Protein AF-A0A8U1EPV5-F1 (afdb_monomer_lite)

Radius of gyration: 14.64 Å; chains: 1; bounding box: 39×29×40 Å

Organism: Salvelinus namaycush (NCBI:txid8040)

Secondary structure (DSSP, 8-state):
-HHHHHHTTTTTHHHHHHHHHSS-HHHHHH----HHHHHHHHHHHHHHHHHT---HHHHHHHHHHHHT-SSHHHHHHHHHHHHHHHTTS-TTHHHHHHHHHHHHHHHTT-HHHHHHHHHHHHHH-TT-HHHHHHHHHHHHHHTT-

Foldseek 3Di:
DVVCVVCVVVVCNVVVCCQVVVLDLVSVLQAAADPVQLVVLVVVQVVCVVVVNRDLVSLLSNLLNLCRHPDLVSLVVSLVSLVVSCVVDDPVSLLVSLQSNLSSCVVVLVLVRSLVSLVVNCVVVVPPVSSVNSNVVSVVSVVVD

Sequence (145 aa):
MVYFAKLLQQNLRNEYTLVTSSGNMEAVVCDVVSPEDLLKFEKKYSTELAKGDLTKDTKFEYAWCLIRSKFPDDINKGIVLLDELVHKGTKDDQRDYLFYLAIGNYKLKEYERGLKCIRILLKNEPGNTQALDLEKLIVKAMRKE

pLDDT: mean 84.95, std 17.37, range [39.91, 98.25]

InterPro domains:
  IPR011990 Tetratricopeptide-like helical domain superfamily [G3DSA:1.25.40.10] (19-145)
  IPR011990 Tetratricopeptide-like helical domain superfamily [SSF48452] (26-145)
  IPR016543 Mitochondria fission 1 protein [PTHR13247] (37-145)
  IPR028058 Fis1, N-terminal tetratricopeptide repeat [PF14852] (57-88)
  IPR028061 Fis1, C-terminal tetratricopeptide repeat [PF14853] (95-145)
  IPR033745 Mitochondria fission protein Fis1, cytosolic domain [cd12212] (33-145)

Structure (mmCIF, N/CA/C/O backbone):
data_AF-A0A8U1EPV5-F1
#
_entry.id   AF-A0A8U1EPV5-F1
#
loop_
_atom_site.group_PDB
_atom_site.id
_atom_site.type_symbol
_atom_site.label_atom_id
_atom_site.label_alt_id
_atom_site.label_comp_id
_atom_site.label_asym_id
_atom_site.label_entity_id
_atom_site.label_seq_id
_atom_site.pdbx_PDB_ins_code
_atom_site.Cartn_x
_atom_site.Cartn_y
_atom_site.Cartn_z
_atom_site.occupancy
_atom_site.B_iso_or_equiv
_atom_site.auth_seq_id
_atom_site.auth_comp_id
_atom_site.auth_asym_id
_atom_site.auth_atom_id
_atom_site.pdbx_PDB_model_num
ATOM 1 N N . MET A 1 1 ? 13.301 -3.221 7.866 1.00 41.81 1 MET A N 1
ATOM 2 C CA . MET A 1 1 ? 14.594 -2.488 7.807 1.00 41.81 1 MET A CA 1
ATOM 3 C C . MET A 1 1 ? 15.248 -2.491 6.420 1.00 41.81 1 MET A C 1
ATOM 5 O O . MET A 1 1 ? 16.023 -1.583 6.154 1.00 41.81 1 MET A O 1
ATOM 9 N N . VAL A 1 2 ? 14.942 -3.443 5.524 1.00 42.69 2 VAL A N 1
ATOM 10 C CA . VAL A 1 2 ? 15.596 -3.541 4.201 1.00 42.69 2 VAL A CA 1
ATOM 11 C C . VAL A 1 2 ? 15.150 -2.432 3.227 1.00 42.69 2 VAL A C 1
ATOM 13 O O . VAL A 1 2 ? 16.003 -1.785 2.626 1.00 42.69 2 VAL A O 1
ATOM 16 N N . TYR A 1 3 ? 13.853 -2.102 3.134 1.00 49.41 3 TYR A N 1
ATOM 17 C CA . TYR A 1 3 ? 13.382 -1.018 2.247 1.00 49.41 3 TYR A CA 1
ATOM 18 C C . TYR A 1 3 ? 13.585 0.397 2.808 1.00 49.41 3 TYR A C 1
ATOM 20 O O . TYR A 1 3 ? 13.828 1.333 2.048 1.00 49.41 3 TYR A O 1
ATOM 28 N N . PHE A 1 4 ? 13.608 0.547 4.138 1.00 48.09 4 PHE A N 1
ATOM 29 C CA . PHE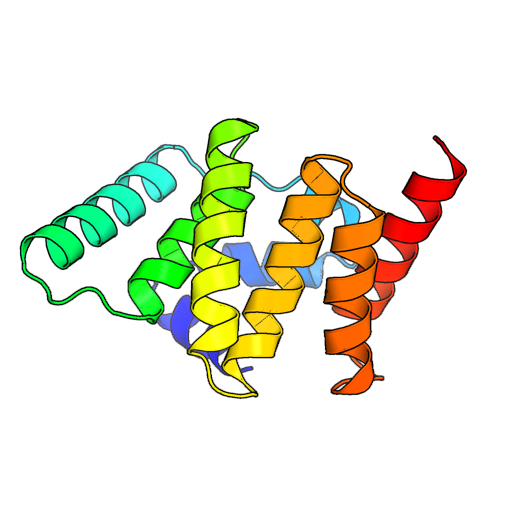 A 1 4 ? 14.041 1.782 4.811 1.00 48.09 4 PHE A CA 1
ATOM 30 C C . PHE A 1 4 ? 15.432 2.239 4.334 1.00 48.09 4 PHE A C 1
ATOM 32 O O . PHE A 1 4 ? 15.678 3.439 4.216 1.00 48.09 4 PHE A O 1
ATOM 39 N N . ALA A 1 5 ? 16.326 1.290 4.030 1.00 40.03 5 ALA A N 1
ATOM 40 C CA . ALA A 1 5 ? 17.659 1.563 3.498 1.00 40.03 5 ALA A CA 1
ATOM 41 C C . ALA A 1 5 ? 17.667 1.915 1.995 1.00 40.03 5 ALA A C 1
ATOM 43 O O . ALA A 1 5 ? 18.556 2.640 1.554 1.00 40.03 5 ALA A O 1
ATOM 44 N N . LYS A 1 6 ? 16.669 1.472 1.214 1.00 47.97 6 LYS A N 1
ATOM 45 C CA . LYS A 1 6 ? 16.532 1.812 -0.217 1.00 47.97 6 LYS A CA 1
ATOM 46 C C . LYS A 1 6 ? 15.835 3.159 -0.448 1.00 47.97 6 LYS A C 1
ATOM 48 O O . LYS A 1 6 ? 16.301 3.946 -1.266 1.00 47.97 6 LYS A O 1
ATOM 53 N N . LEU A 1 7 ? 14.797 3.492 0.325 1.00 49.94 7 LEU A N 1
ATOM 54 C CA . LEU A 1 7 ? 14.144 4.819 0.293 1.00 49.94 7 LEU A CA 1
ATOM 55 C C . LEU A 1 7 ? 15.099 5.955 0.702 1.00 49.94 7 LEU A C 1
ATOM 57 O O . LEU A 1 7 ? 14.965 7.097 0.262 1.00 49.94 7 LEU A O 1
ATOM 61 N N . LEU A 1 8 ? 16.107 5.598 1.497 1.00 43.50 8 LEU A N 1
ATOM 62 C CA . LEU A 1 8 ? 17.290 6.384 1.832 1.00 43.50 8 LEU A CA 1
ATOM 63 C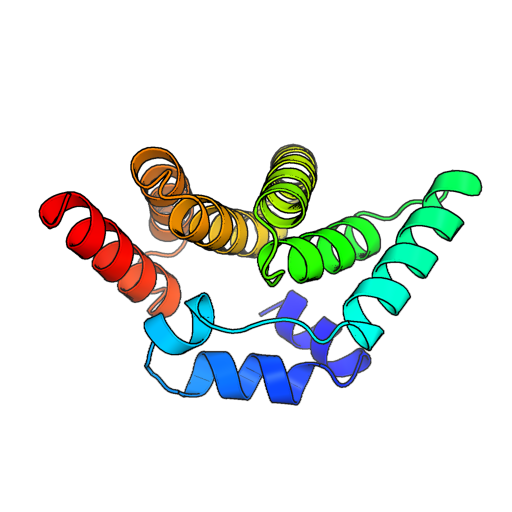 C . LEU A 1 8 ? 18.080 6.855 0.602 1.00 43.50 8 LEU A C 1
ATOM 65 O O . LEU A 1 8 ? 18.553 7.987 0.593 1.00 43.50 8 LEU A O 1
ATOM 69 N N . GLN A 1 9 ? 18.182 6.030 -0.445 1.00 45.38 9 GLN A N 1
ATOM 70 C CA . GLN A 1 9 ? 18.884 6.383 -1.684 1.00 45.38 9 GLN A CA 1
ATOM 71 C C . GLN A 1 9 ? 18.045 7.262 -2.624 1.00 45.38 9 GLN A C 1
ATOM 73 O O . GLN A 1 9 ? 18.600 7.904 -3.510 1.00 45.38 9 GLN A O 1
ATOM 78 N N . GLN A 1 10 ? 16.722 7.319 -2.435 1.00 52.69 10 GLN A N 1
ATOM 79 C CA . GLN A 1 10 ? 15.798 8.058 -3.306 1.00 52.69 10 GLN A CA 1
ATOM 80 C C . GLN A 1 10 ? 15.294 9.378 -2.697 1.00 52.69 10 GLN A C 1
ATOM 82 O O . GLN A 1 10 ? 14.362 9.970 -3.233 1.00 52.69 10 GLN A O 1
ATOM 87 N N . ASN A 1 11 ? 15.878 9.841 -1.581 1.00 49.97 11 ASN A N 1
ATOM 88 C CA . ASN A 1 11 ? 15.439 11.013 -0.800 1.00 49.97 11 ASN A CA 1
ATOM 89 C C . ASN A 1 11 ? 13.991 10.961 -0.263 1.00 49.97 11 ASN A C 1
ATOM 91 O O . ASN A 1 11 ? 13.546 11.898 0.392 1.00 49.97 11 ASN A O 1
ATOM 95 N N . LEU A 1 12 ? 13.287 9.836 -0.421 1.00 53.09 12 LEU A N 1
ATOM 96 C CA . LEU A 1 12 ? 11.942 9.599 0.122 1.00 53.09 12 LEU A CA 1
ATOM 97 C C . LEU A 1 12 ? 11.956 9.226 1.615 1.00 53.09 12 LEU A C 1
ATOM 99 O O . LEU A 1 12 ? 10.907 9.079 2.244 1.00 53.09 12 LEU A O 1
ATOM 103 N N . ARG A 1 13 ? 13.150 9.084 2.212 1.00 46.72 13 ARG A N 1
ATOM 104 C CA . ARG A 1 13 ? 13.332 8.747 3.632 1.00 46.72 13 ARG A CA 1
ATOM 105 C C . ARG A 1 13 ? 12.640 9.736 4.562 1.00 46.72 13 ARG A C 1
ATOM 107 O O . ARG A 1 13 ? 12.103 9.306 5.577 1.00 46.72 13 ARG A O 1
ATOM 114 N N . ASN A 1 14 ? 12.677 11.030 4.251 1.00 39.91 14 ASN A N 1
ATOM 115 C CA . ASN A 1 14 ? 12.128 12.049 5.142 1.00 39.91 14 ASN A CA 1
ATOM 116 C C . ASN A 1 14 ? 10.601 11.954 5.200 1.00 39.91 14 ASN A C 1
ATOM 118 O O . ASN A 1 14 ? 10.065 11.894 6.297 1.00 39.91 14 ASN A O 1
ATOM 122 N N . GLU A 1 15 ? 9.916 11.805 4.064 1.00 47.09 15 GLU A N 1
ATOM 123 C CA . GLU A 1 15 ? 8.467 11.557 4.044 1.00 47.09 15 GLU A CA 1
ATOM 124 C C . GLU A 1 15 ? 8.106 10.244 4.745 1.00 47.09 15 GLU A C 1
ATOM 126 O O . GLU A 1 15 ? 7.271 10.234 5.643 1.00 47.09 15 GLU A O 1
ATOM 131 N N . TYR A 1 16 ? 8.796 9.147 4.421 1.00 48.75 16 TYR A N 1
ATOM 132 C CA . TYR A 1 16 ? 8.523 7.838 5.022 1.00 48.75 16 TYR A CA 1
ATOM 133 C C . TYR A 1 16 ? 8.737 7.826 6.544 1.00 48.75 16 TYR A C 1
ATOM 135 O O . TYR A 1 16 ? 7.938 7.270 7.300 1.00 48.75 16 TYR A O 1
ATOM 143 N N . THR A 1 17 ? 9.827 8.442 7.011 1.00 44.88 17 THR A N 1
ATOM 144 C CA . THR A 1 17 ? 10.166 8.496 8.439 1.00 44.88 17 THR A CA 1
ATOM 145 C C . THR A 1 17 ? 9.222 9.435 9.173 1.00 44.88 17 THR A C 1
ATOM 147 O O . THR A 1 17 ? 8.768 9.057 10.238 1.00 44.88 17 THR A O 1
ATOM 150 N N . LEU A 1 18 ? 8.852 10.591 8.605 1.00 46.34 18 LEU A N 1
ATOM 151 C CA . LEU A 1 18 ? 7.888 11.519 9.214 1.00 46.34 18 LEU A CA 1
ATOM 152 C C . LEU A 1 18 ? 6.500 10.890 9.362 1.00 46.34 18 LEU A C 1
ATOM 154 O O . LEU A 1 18 ? 5.879 10.986 10.423 1.00 46.34 18 LEU A O 1
ATOM 158 N N . VAL A 1 19 ? 6.045 10.198 8.317 1.00 48.81 19 VAL A N 1
ATOM 159 C CA . VAL A 1 19 ? 4.769 9.482 8.309 1.00 48.81 19 VAL A CA 1
ATOM 160 C C . VAL A 1 19 ? 4.764 8.401 9.398 1.00 48.81 19 VAL A C 1
ATOM 162 O O . VAL A 1 19 ? 3.838 8.338 10.205 1.00 48.81 19 VAL A O 1
ATOM 165 N N . THR A 1 20 ? 5.841 7.622 9.511 1.00 48.19 20 THR A N 1
ATOM 166 C CA . THR A 1 20 ? 5.944 6.515 10.478 1.00 48.19 20 THR A CA 1
ATOM 167 C C . THR A 1 20 ? 6.373 6.918 11.897 1.00 48.19 20 THR A C 1
ATOM 169 O O . THR A 1 20 ? 6.103 6.171 12.837 1.00 48.19 20 THR A O 1
ATOM 172 N N . SER A 1 21 ? 7.001 8.084 12.085 1.00 45.25 21 SER A N 1
ATOM 173 C CA . SER A 1 21 ? 7.419 8.617 13.393 1.00 45.25 21 SER A CA 1
ATOM 174 C C . SER A 1 21 ? 6.312 9.369 14.124 1.00 45.25 21 SER A C 1
ATOM 176 O O . SER A 1 21 ? 6.446 9.646 15.312 1.00 45.25 21 SER A O 1
ATOM 178 N N . SER A 1 22 ? 5.228 9.721 13.429 1.00 47.94 22 SER A N 1
ATOM 179 C CA . SER A 1 22 ? 4.131 10.521 13.986 1.00 47.94 22 SER A CA 1
ATOM 180 C C . SER A 1 22 ? 3.313 9.802 15.072 1.00 47.94 22 SER A C 1
ATOM 182 O O . SER A 1 22 ? 2.471 10.428 15.711 1.00 47.94 22 SER A O 1
ATOM 184 N N . GLY A 1 23 ? 3.536 8.498 15.293 1.00 56.84 23 GLY A N 1
ATOM 185 C CA . GLY A 1 23 ? 2.781 7.691 16.261 1.00 56.84 23 GLY A CA 1
ATOM 186 C C . GLY A 1 23 ? 1.286 7.571 15.936 1.00 56.84 23 GLY A C 1
ATOM 187 O O . GLY A 1 23 ? 0.525 7.059 16.750 1.00 56.84 23 GLY A O 1
ATOM 188 N N . ASN A 1 24 ? 0.861 8.053 14.764 1.00 74.94 24 ASN A N 1
ATOM 189 C CA . ASN A 1 24 ? -0.531 8.153 14.362 1.00 74.94 24 ASN A CA 1
ATOM 190 C C . ASN A 1 24 ? -0.736 7.389 13.047 1.00 74.94 24 ASN A C 1
ATOM 192 O O . ASN A 1 24 ? -0.478 7.912 11.962 1.00 74.94 24 ASN A O 1
ATOM 196 N N . MET A 1 25 ? -1.186 6.137 13.145 1.00 85.38 25 MET A N 1
ATOM 197 C CA . MET A 1 25 ? -1.449 5.288 11.979 1.00 85.38 25 MET A CA 1
ATOM 198 C C . MET A 1 25 ? -2.487 5.912 11.037 1.00 85.38 25 MET A C 1
ATOM 200 O O . MET A 1 25 ? -2.390 5.763 9.820 1.00 85.38 25 MET A O 1
ATOM 204 N N . GLU A 1 26 ? -3.445 6.673 11.565 1.00 83.06 26 GLU A N 1
ATOM 205 C CA . GLU A 1 26 ? -4.413 7.401 10.752 1.00 83.06 26 GLU A CA 1
ATOM 206 C C . GLU A 1 26 ? -3.734 8.420 9.824 1.00 83.06 26 GLU A C 1
ATOM 208 O O . GLU A 1 26 ? -4.169 8.580 8.686 1.00 83.06 26 GLU A O 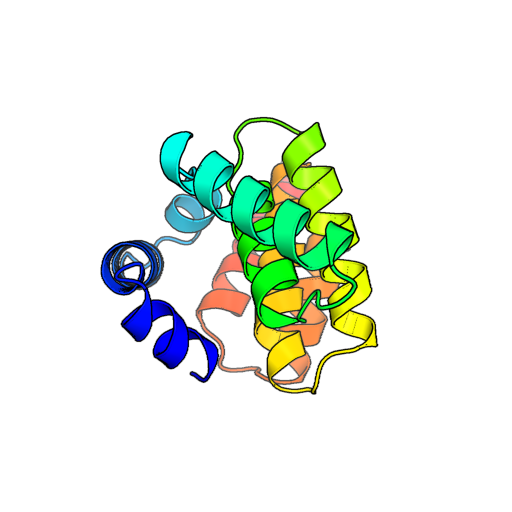1
ATOM 213 N N . ALA A 1 27 ? -2.640 9.060 10.251 1.00 80.94 27 ALA A N 1
ATOM 214 C CA . ALA A 1 27 ? -1.876 9.958 9.384 1.00 80.94 27 ALA A CA 1
ATOM 215 C C . ALA A 1 27 ? -1.193 9.196 8.236 1.00 80.94 27 ALA A C 1
ATOM 217 O O . ALA A 1 27 ? -1.204 9.666 7.103 1.00 80.94 27 ALA A O 1
ATOM 218 N N . VAL A 1 28 ? -0.668 7.995 8.510 1.00 79.75 28 VAL A N 1
ATOM 219 C CA . VAL A 1 28 ? -0.061 7.113 7.495 1.00 79.75 28 VAL A CA 1
ATOM 220 C C . VAL A 1 28 ? -1.063 6.725 6.423 1.00 79.75 28 VAL A C 1
ATOM 222 O O . VAL A 1 28 ? -0.763 6.761 5.233 1.00 79.75 28 VAL A O 1
ATOM 225 N N . VAL A 1 29 ? -2.269 6.358 6.841 1.00 84.44 29 VAL A N 1
ATOM 226 C CA . VAL A 1 29 ? -3.309 5.918 5.917 1.00 84.44 29 VAL A CA 1
ATOM 227 C C . VAL A 1 29 ? -3.908 7.090 5.137 1.00 84.44 29 VAL A C 1
ATOM 229 O O . VAL A 1 29 ? -4.267 6.924 3.974 1.00 84.44 29 VAL A O 1
ATOM 232 N N . CYS A 1 30 ? -4.006 8.274 5.742 1.00 83.81 30 CYS A N 1
ATOM 233 C CA . CYS A 1 30 ? -4.508 9.479 5.078 1.00 83.81 30 CYS A CA 1
ATOM 234 C C . CYS A 1 30 ? -3.477 10.159 4.169 1.00 83.81 30 CYS A C 1
ATOM 236 O O . CYS A 1 30 ? -3.845 11.076 3.435 1.00 83.81 30 CYS A O 1
ATOM 238 N N . ASP A 1 31 ? -2.215 9.732 4.206 1.00 84.44 31 ASP A N 1
ATOM 239 C CA . ASP A 1 31 ? -1.168 10.286 3.363 1.00 84.44 31 ASP A CA 1
ATOM 240 C C . ASP A 1 31 ? -1.443 10.043 1.868 1.00 84.44 31 ASP A C 1
ATOM 242 O O . ASP A 1 31 ? -2.021 9.023 1.451 1.00 84.44 31 ASP A O 1
ATOM 246 N N . VAL A 1 32 ? -1.037 11.023 1.060 1.00 87.69 32 VAL A N 1
ATOM 247 C CA . VAL A 1 32 ? -1.284 11.050 -0.378 1.00 87.69 32 VAL A CA 1
ATOM 248 C C . VAL A 1 32 ? -0.007 11.393 -1.129 1.00 87.69 32 VAL A C 1
ATOM 250 O O . VAL A 1 32 ? 0.661 12.374 -0.817 1.00 87.69 32 VAL A O 1
ATOM 253 N N . VAL A 1 33 ? 0.296 10.612 -2.165 1.00 87.50 33 VAL A N 1
ATOM 254 C CA . VAL A 1 33 ? 1.450 10.850 -3.039 1.00 87.50 33 VAL A CA 1
ATOM 255 C C . VAL A 1 33 ? 1.250 12.105 -3.893 1.00 87.50 33 VAL A C 1
ATOM 257 O O . VAL A 1 33 ? 0.141 12.396 -4.353 1.00 87.50 33 VAL A O 1
ATOM 260 N N . SER A 1 34 ? 2.329 12.846 -4.143 1.00 88.00 34 SER A N 1
ATOM 261 C CA . SER A 1 34 ? 2.291 13.967 -5.079 1.00 88.00 34 SER A CA 1
ATOM 262 C C . SER A 1 34 ? 2.032 13.470 -6.519 1.00 88.00 34 SER A C 1
ATOM 264 O O . SER A 1 34 ? 2.495 12.387 -6.895 1.00 88.00 34 SER A O 1
ATOM 266 N N . PRO A 1 35 ? 1.321 14.239 -7.368 1.00 88.38 35 PRO A N 1
ATOM 267 C CA . PRO A 1 35 ? 1.151 13.876 -8.778 1.00 88.38 35 PRO A CA 1
ATOM 268 C C . PRO A 1 35 ? 2.482 13.753 -9.536 1.00 88.38 35 PRO A C 1
ATOM 270 O O . PRO A 1 35 ? 2.606 12.938 -10.448 1.00 88.38 35 PRO A O 1
ATOM 273 N N . GLU A 1 36 ? 3.483 14.549 -9.151 1.00 88.69 36 GLU A N 1
ATOM 274 C CA . GLU A 1 36 ? 4.816 14.546 -9.757 1.00 88.69 36 GLU A CA 1
ATOM 275 C C . GLU A 1 36 ? 5.556 13.232 -9.486 1.00 88.69 36 GLU A C 1
ATOM 277 O O . GLU A 1 36 ? 6.108 12.631 -10.413 1.00 88.69 36 GLU A O 1
ATOM 282 N N . ASP A 1 37 ? 5.514 12.745 -8.242 1.00 85.44 37 ASP A N 1
ATOM 283 C CA . ASP A 1 37 ? 6.117 11.463 -7.881 1.00 85.44 37 ASP A CA 1
ATOM 284 C C . ASP A 1 37 ? 5.378 10.300 -8.534 1.00 85.44 37 ASP A C 1
ATOM 286 O O . ASP A 1 37 ? 6.019 9.415 -9.106 1.00 85.44 37 ASP A O 1
ATOM 290 N N . LEU A 1 38 ? 4.041 10.317 -8.528 1.00 89.69 38 LEU A N 1
ATOM 291 C CA . LEU A 1 38 ? 3.255 9.273 -9.187 1.00 89.69 38 LEU A CA 1
ATOM 292 C C . LEU A 1 38 ? 3.628 9.159 -10.674 1.00 89.69 38 LEU A C 1
ATOM 294 O O . LEU A 1 38 ? 3.923 8.061 -11.150 1.00 89.69 38 LEU A O 1
ATOM 298 N N . LEU A 1 39 ? 3.719 10.291 -11.379 1.00 92.50 39 LEU A N 1
ATOM 299 C CA . LEU A 1 39 ? 4.115 10.326 -12.788 1.00 92.50 39 LEU A CA 1
ATOM 300 C C . LEU A 1 39 ? 5.563 9.858 -13.000 1.00 92.50 39 LEU A C 1
ATOM 302 O O . LEU A 1 39 ? 5.870 9.181 -13.985 1.00 92.50 39 LEU A O 1
ATOM 306 N N . LYS A 1 40 ? 6.478 10.212 -12.094 1.00 91.38 40 LYS A N 1
ATOM 307 C CA . LYS A 1 40 ? 7.880 9.775 -12.147 1.00 91.38 40 LYS A CA 1
ATOM 308 C C . LYS A 1 40 ? 7.990 8.251 -12.061 1.00 91.38 40 LYS A C 1
ATOM 310 O O . LYS A 1 40 ? 8.677 7.645 -12.889 1.00 91.38 40 LYS A O 1
ATOM 315 N N . PHE A 1 41 ? 7.309 7.631 -11.099 1.00 91.69 41 PHE A N 1
ATOM 316 C CA . PHE A 1 41 ? 7.344 6.178 -10.924 1.00 91.69 41 PHE A CA 1
ATOM 317 C C . PHE A 1 41 ? 6.563 5.437 -12.013 1.00 91.69 41 PHE A C 1
ATOM 319 O O . PHE A 1 41 ? 7.016 4.386 -12.467 1.00 91.69 41 PHE A O 1
ATOM 326 N N . GLU A 1 42 ? 5.473 6.012 -12.521 1.00 95.56 42 GLU A N 1
ATOM 327 C CA . GLU A 1 42 ? 4.754 5.476 -13.680 1.00 95.56 42 GLU A CA 1
ATOM 328 C C . GLU A 1 42 ? 5.629 5.438 -14.941 1.00 95.56 42 GLU A C 1
ATOM 330 O O . GLU A 1 42 ? 5.677 4.422 -15.644 1.00 95.56 42 GLU A O 1
ATOM 335 N N . LYS A 1 43 ? 6.371 6.519 -15.220 1.00 96.25 43 LYS A N 1
ATOM 336 C CA . LYS A 1 43 ? 7.311 6.578 -16.352 1.00 96.25 43 LYS A CA 1
ATOM 337 C C . LYS A 1 43 ? 8.414 5.533 -16.225 1.00 96.25 43 LYS A C 1
ATOM 339 O O . LYS A 1 43 ? 8.727 4.857 -17.209 1.00 96.25 43 LYS A O 1
ATOM 344 N N . LYS A 1 44 ? 8.988 5.384 -15.026 1.00 94.38 44 LYS A N 1
ATOM 345 C CA . LYS A 1 44 ? 10.013 4.368 -14.742 1.00 94.38 44 LYS A CA 1
ATOM 346 C C . LYS A 1 44 ? 9.460 2.960 -14.984 1.00 94.38 44 LYS A C 1
ATOM 348 O O . LYS A 1 44 ? 10.040 2.209 -15.765 1.00 94.38 44 LYS A O 1
ATOM 353 N N . TYR A 1 45 ? 8.304 2.651 -14.396 1.00 96.62 45 TYR A N 1
ATOM 354 C CA . TYR A 1 45 ? 7.616 1.371 -14.557 1.00 96.62 45 TYR A CA 1
ATOM 355 C C . TYR A 1 45 ? 7.335 1.045 -16.027 1.00 96.62 45 TYR A C 1
ATOM 357 O O . TYR A 1 45 ? 7.698 -0.027 -16.504 1.00 96.62 45 TYR A O 1
ATOM 365 N N . SER A 1 46 ? 6.750 1.991 -16.764 1.00 96.62 46 SER A N 1
ATOM 366 C CA . SER A 1 46 ? 6.384 1.802 -18.173 1.00 96.62 46 SER A CA 1
ATOM 367 C C . SER A 1 46 ? 7.610 1.596 -19.065 1.00 96.62 46 SER A C 1
ATOM 369 O O . SER A 1 46 ? 7.591 0.759 -19.965 1.00 96.62 46 SER A O 1
ATOM 371 N N . THR A 1 47 ? 8.697 2.323 -18.791 1.00 97.12 47 THR A N 1
ATOM 372 C CA . THR A 1 47 ? 9.953 2.205 -19.544 1.00 97.12 47 THR A CA 1
ATOM 373 C C . THR A 1 47 ? 10.608 0.843 -19.336 1.00 97.12 47 THR A C 1
ATOM 375 O O . THR A 1 47 ? 11.031 0.218 -20.306 1.00 97.12 47 THR A O 1
ATOM 378 N N . GLU A 1 48 ? 10.705 0.372 -18.091 1.00 96.31 48 GLU A N 1
ATOM 379 C CA . GLU A 1 48 ? 11.286 -0.943 -17.800 1.00 96.31 48 GLU A CA 1
ATOM 380 C C . GLU A 1 48 ? 10.400 -2.082 -18.317 1.00 96.31 48 GLU A C 1
ATOM 382 O O . GLU A 1 48 ? 10.914 -3.051 -18.876 1.00 96.31 48 GLU A O 1
ATOM 387 N N . LEU A 1 49 ? 9.074 -1.941 -18.213 1.00 95.44 49 LEU A N 1
ATOM 388 C CA . LEU A 1 49 ? 8.123 -2.910 -18.757 1.00 95.44 49 LEU A CA 1
ATOM 389 C C . LEU A 1 49 ? 8.261 -3.047 -20.279 1.00 95.44 49 LEU A C 1
ATOM 391 O O . LEU A 1 49 ? 8.329 -4.166 -20.779 1.00 95.44 49 LEU A O 1
ATOM 395 N N . ALA A 1 50 ? 8.360 -1.931 -21.006 1.00 96.31 50 ALA A N 1
ATOM 396 C CA . ALA A 1 50 ? 8.533 -1.942 -22.460 1.00 96.31 50 ALA A CA 1
ATOM 397 C C . ALA A 1 50 ? 9.867 -2.569 -22.903 1.00 96.31 50 ALA A C 1
ATOM 399 O O . ALA A 1 50 ? 9.944 -3.146 -23.985 1.00 96.31 50 ALA A O 1
ATOM 400 N N . LYS A 1 51 ? 10.911 -2.472 -22.070 1.00 95.94 51 LYS A N 1
ATOM 401 C CA . LYS A 1 51 ? 12.220 -3.098 -22.316 1.00 95.94 51 LYS A CA 1
ATOM 402 C C . LYS A 1 51 ? 12.266 -4.584 -21.951 1.00 95.94 51 LYS A C 1
ATOM 404 O O . LYS A 1 51 ? 13.182 -5.272 -22.380 1.00 95.94 51 LYS A O 1
ATOM 409 N N . GLY A 1 52 ? 11.295 -5.076 -21.179 1.00 94.88 52 GLY A N 1
ATOM 410 C CA . GLY A 1 52 ? 11.315 -6.430 -20.620 1.00 94.88 52 GLY A CA 1
ATOM 411 C C . GLY A 1 52 ? 12.194 -6.584 -19.371 1.00 94.88 52 GLY A C 1
ATOM 412 O O . GLY A 1 52 ? 12.345 -7.697 -18.879 1.00 94.88 52 GLY A O 1
ATOM 413 N N . ASP A 1 53 ? 12.707 -5.481 -18.821 1.00 93.81 53 ASP A N 1
ATOM 414 C CA . ASP A 1 53 ? 13.644 -5.452 -17.686 1.00 93.81 53 ASP A CA 1
ATOM 415 C C . ASP A 1 53 ? 12.956 -5.068 -16.363 1.00 93.81 53 ASP A C 1
ATOM 417 O O . ASP A 1 53 ? 13.604 -4.615 -15.419 1.00 93.81 53 ASP A O 1
ATOM 421 N N . LEU A 1 54 ? 11.626 -5.202 -16.281 1.00 94.38 54 LEU A N 1
ATOM 422 C CA . LEU A 1 54 ? 10.858 -4.774 -15.112 1.00 94.38 54 LEU A CA 1
ATOM 423 C C . LEU A 1 54 ? 11.315 -5.495 -13.838 1.00 94.38 54 LEU A C 1
ATOM 425 O O . LEU A 1 54 ? 11.088 -6.695 -13.651 1.00 94.38 54 LEU A O 1
ATOM 429 N N . THR A 1 55 ? 11.890 -4.724 -12.916 1.00 91.69 55 THR A N 1
ATOM 430 C CA . THR A 1 55 ? 12.358 -5.251 -11.634 1.00 91.69 55 THR A CA 1
ATOM 431 C C . THR A 1 55 ? 11.239 -5.305 -10.591 1.00 91.69 55 THR A C 1
ATOM 433 O O . THR A 1 55 ? 10.260 -4.552 -10.633 1.00 91.69 55 THR A O 1
ATOM 436 N N . LYS A 1 56 ? 11.399 -6.189 -9.594 1.00 90.81 56 LYS A N 1
ATOM 437 C CA . LYS A 1 56 ? 10.501 -6.243 -8.427 1.00 90.81 56 LYS A CA 1
ATOM 438 C C . LYS A 1 56 ? 10.480 -4.916 -7.663 1.00 90.81 56 LYS A C 1
ATOM 440 O O . LYS A 1 56 ? 9.414 -4.500 -7.220 1.00 90.81 56 LYS A O 1
ATOM 445 N N . ASP A 1 57 ? 11.630 -4.252 -7.570 1.00 89.19 57 ASP A N 1
ATOM 446 C CA . ASP A 1 57 ? 11.764 -2.978 -6.870 1.00 89.19 57 ASP A CA 1
ATOM 447 C C . ASP A 1 57 ? 10.965 -1.870 -7.570 1.00 89.19 57 ASP A C 1
ATOM 449 O O . ASP A 1 57 ? 10.143 -1.214 -6.935 1.00 89.19 57 ASP A O 1
ATOM 453 N N . THR A 1 58 ? 11.122 -1.715 -8.890 1.00 91.75 58 THR A N 1
ATOM 454 C CA . THR A 1 58 ? 10.371 -0.723 -9.679 1.00 91.75 58 THR A CA 1
ATOM 455 C C . THR A 1 58 ? 8.868 -0.976 -9.630 1.00 91.75 58 THR A C 1
ATOM 457 O O . THR A 1 58 ? 8.073 -0.044 -9.504 1.00 91.75 58 THR A O 1
ATOM 460 N N . LYS A 1 59 ? 8.457 -2.247 -9.697 1.00 95.06 59 LYS A N 1
ATOM 461 C CA . LYS A 1 59 ? 7.047 -2.619 -9.562 1.00 95.06 59 LYS A CA 1
ATOM 462 C C . LYS A 1 59 ? 6.490 -2.251 -8.189 1.00 95.06 59 LYS A C 1
ATOM 464 O O . LYS A 1 59 ? 5.377 -1.735 -8.117 1.00 95.06 59 LYS A O 1
ATOM 469 N N . PHE A 1 60 ? 7.250 -2.500 -7.124 1.00 92.81 60 PHE A N 1
ATOM 470 C CA . PHE A 1 60 ? 6.842 -2.143 -5.770 1.00 92.81 60 PHE A CA 1
ATOM 471 C C . PHE A 1 60 ? 6.751 -0.627 -5.585 1.00 92.81 60 PHE A C 1
ATOM 473 O O . PHE A 1 60 ? 5.751 -0.152 -5.061 1.00 92.81 60 PHE A O 1
ATOM 480 N N . GLU A 1 61 ? 7.748 0.131 -6.047 1.00 91.06 61 GLU A N 1
ATOM 481 C CA . GLU A 1 61 ? 7.761 1.598 -5.959 1.00 91.06 61 GLU A CA 1
ATOM 482 C C . GLU A 1 61 ? 6.524 2.216 -6.618 1.00 91.06 61 GLU A C 1
ATOM 484 O O . GLU A 1 61 ? 5.845 3.049 -6.020 1.00 91.06 61 GLU A O 1
ATOM 489 N N . TYR A 1 62 ? 6.182 1.753 -7.823 1.00 95.19 62 TYR A N 1
ATOM 490 C CA . TYR A 1 62 ? 4.984 2.221 -8.509 1.00 95.19 62 TYR A CA 1
ATOM 491 C C . TYR A 1 62 ? 3.701 1.813 -7.774 1.00 95.19 62 TYR A C 1
ATOM 493 O O . TYR A 1 62 ? 2.814 2.644 -7.574 1.00 95.19 62 TYR A O 1
ATOM 501 N N . ALA A 1 63 ? 3.613 0.564 -7.308 1.00 95.81 63 ALA A N 1
ATOM 502 C C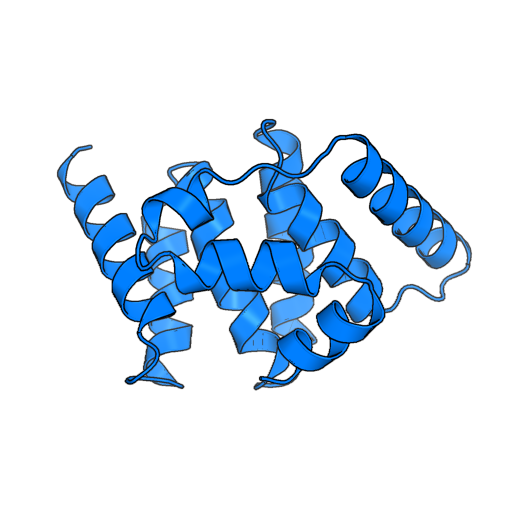A . ALA A 1 63 ? 2.467 0.099 -6.533 1.00 95.81 63 ALA A CA 1
ATOM 503 C C . ALA A 1 63 ? 2.282 0.900 -5.233 1.00 95.81 63 ALA A C 1
ATOM 505 O O . ALA A 1 63 ? 1.164 1.265 -4.885 1.00 95.81 63 ALA A O 1
ATOM 506 N N . TRP A 1 64 ? 3.371 1.236 -4.544 1.00 92.56 64 TRP A N 1
ATOM 507 C CA . TRP A 1 64 ? 3.358 2.053 -3.333 1.00 92.56 64 TRP A CA 1
ATOM 508 C C . TRP A 1 64 ? 2.806 3.463 -3.584 1.00 92.56 64 TRP A C 1
ATOM 510 O O . TRP A 1 64 ? 1.959 3.933 -2.820 1.00 92.56 64 TRP A O 1
ATOM 520 N N . CYS A 1 65 ? 3.211 4.114 -4.680 1.00 92.50 65 CYS A N 1
ATOM 521 C CA . CYS A 1 65 ? 2.627 5.391 -5.096 1.00 92.50 65 CYS A CA 1
ATOM 522 C C . CYS A 1 65 ? 1.127 5.256 -5.392 1.00 92.50 65 CYS A C 1
ATOM 524 O O . CYS A 1 65 ? 0.335 6.074 -4.930 1.00 92.50 65 CYS A O 1
ATOM 526 N N . LEU A 1 66 ? 0.724 4.196 -6.093 1.00 96.31 66 LEU A N 1
ATOM 527 C CA . LEU A 1 66 ? -0.678 3.927 -6.415 1.00 96.31 66 LEU A CA 1
ATOM 528 C C . LEU A 1 66 ? -1.554 3.735 -5.162 1.00 96.31 66 LEU A C 1
ATOM 530 O O . LEU A 1 66 ? -2.630 4.324 -5.078 1.00 96.31 66 LEU A O 1
ATOM 534 N N . ILE A 1 67 ? -1.082 3.006 -4.140 1.00 95.75 67 ILE A N 1
ATOM 535 C CA . ILE A 1 67 ? -1.790 2.865 -2.847 1.00 95.75 67 ILE A CA 1
ATOM 536 C C . ILE A 1 67 ? -1.991 4.224 -2.150 1.00 95.75 67 ILE A C 1
ATOM 538 O O . ILE A 1 67 ? -2.995 4.459 -1.470 1.00 95.75 67 ILE A O 1
ATOM 542 N N . ARG A 1 68 ? -1.047 5.151 -2.330 1.00 93.25 68 ARG A N 1
ATOM 543 C CA . ARG A 1 68 ? -1.115 6.522 -1.811 1.00 93.25 68 ARG A CA 1
ATOM 544 C C . ARG A 1 68 ? -1.899 7.473 -2.733 1.00 93.25 68 ARG A C 1
ATOM 546 O O . ARG A 1 68 ? -1.948 8.662 -2.444 1.00 93.25 68 ARG A O 1
ATOM 553 N N . SER A 1 69 ? -2.537 7.003 -3.807 1.00 93.44 69 SER A N 1
ATOM 554 C CA . SER A 1 69 ? -3.388 7.849 -4.658 1.00 93.44 69 SER A CA 1
ATOM 555 C C . SER A 1 69 ? -4.689 8.270 -3.949 1.00 93.44 69 SER A C 1
ATOM 557 O O . SER A 1 69 ? -5.106 7.678 -2.948 1.00 93.44 69 SER A O 1
ATOM 559 N N . LYS A 1 70 ? -5.338 9.316 -4.480 1.00 93.38 70 LYS A N 1
ATOM 560 C CA . LYS A 1 70 ? -6.709 9.723 -4.112 1.00 93.38 70 LYS A CA 1
ATOM 561 C C . LYS A 1 70 ? -7.775 8.954 -4.897 1.00 93.38 70 LYS A C 1
ATOM 563 O O . LYS A 1 70 ? -8.944 9.007 -4.523 1.00 93.38 70 LYS A O 1
ATOM 568 N N . PHE A 1 71 ? -7.394 8.290 -5.987 1.00 96.06 71 PHE A N 1
ATOM 569 C CA . PHE A 1 71 ? -8.322 7.627 -6.896 1.00 96.06 71 PHE A CA 1
ATOM 570 C C . PHE A 1 71 ? -8.449 6.135 -6.551 1.00 96.06 71 PHE A C 1
ATOM 572 O O . PHE A 1 71 ? -7.432 5.442 -6.495 1.00 96.06 71 PHE A O 1
ATOM 579 N N . PRO A 1 72 ? -9.672 5.609 -6.341 1.00 96.56 72 PRO A N 1
ATOM 580 C CA . PRO A 1 72 ? -9.884 4.190 -6.046 1.00 96.56 72 PRO A CA 1
ATOM 581 C C . PRO A 1 72 ? -9.306 3.236 -7.099 1.00 96.56 72 PRO A C 1
ATOM 583 O O . PRO A 1 72 ? -8.759 2.198 -6.735 1.00 96.56 72 PRO A O 1
ATOM 586 N N . ASP A 1 73 ? -9.365 3.602 -8.382 1.00 97.88 73 ASP A N 1
ATOM 587 C CA . ASP A 1 73 ? -8.840 2.777 -9.478 1.00 97.88 73 ASP A CA 1
ATOM 588 C C . ASP A 1 73 ? -7.316 2.618 -9.406 1.00 97.88 73 ASP A C 1
ATOM 590 O O . ASP A 1 73 ? -6.794 1.515 -9.592 1.00 97.88 73 ASP A O 1
ATOM 594 N N . ASP A 1 74 ? -6.602 3.692 -9.058 1.00 97.62 74 ASP A N 1
ATOM 595 C CA . ASP A 1 74 ? -5.160 3.645 -8.820 1.00 97.62 74 ASP A CA 1
ATOM 596 C C . ASP A 1 74 ? -4.845 2.731 -7.638 1.00 97.62 74 ASP A C 1
ATOM 598 O O . ASP A 1 74 ? -3.996 1.848 -7.747 1.00 97.62 74 ASP A O 1
ATOM 602 N N . ILE A 1 75 ? -5.563 2.892 -6.522 1.00 97.75 75 ILE A N 1
ATOM 603 C CA . ILE A 1 75 ? -5.364 2.067 -5.325 1.00 97.75 75 ILE A CA 1
ATOM 604 C C . ILE A 1 75 ? -5.592 0.591 -5.665 1.00 97.75 75 ILE A C 1
ATOM 606 O O . ILE A 1 75 ? -4.770 -0.255 -5.310 1.00 97.75 75 ILE A O 1
ATOM 610 N N . ASN A 1 76 ? -6.654 0.273 -6.407 1.00 98.25 76 ASN A N 1
ATOM 611 C CA . ASN A 1 76 ? -6.940 -1.090 -6.843 1.00 98.25 76 ASN A CA 1
ATOM 612 C C . ASN A 1 76 ? -5.822 -1.649 -7.742 1.00 98.25 76 ASN A C 1
ATOM 614 O O . ASN A 1 76 ? -5.351 -2.768 -7.530 1.00 98.25 76 ASN A O 1
ATOM 618 N N . LYS A 1 77 ? -5.309 -0.851 -8.688 1.00 98.25 77 LYS A N 1
ATOM 619 C CA . LYS A 1 77 ? -4.139 -1.222 -9.502 1.00 98.25 77 LYS A CA 1
ATOM 620 C C . LYS A 1 77 ? -2.910 -1.496 -8.629 1.00 98.25 77 LYS A C 1
ATOM 622 O O . LYS A 1 77 ? -2.210 -2.483 -8.850 1.00 98.25 77 LYS A O 1
ATOM 627 N N . GLY A 1 78 ? -2.665 -0.665 -7.616 1.00 97.81 78 GLY A N 1
ATOM 628 C CA . GLY A 1 78 ? -1.591 -0.862 -6.643 1.00 97.81 78 GLY A CA 1
ATOM 629 C C . GLY A 1 78 ? -1.727 -2.182 -5.879 1.00 97.81 78 GLY A C 1
ATOM 630 O O . GLY A 1 78 ? -0.748 -2.916 -5.754 1.00 97.81 78 GLY A O 1
ATOM 631 N N . ILE A 1 79 ? -2.943 -2.528 -5.441 1.00 98.06 79 ILE A N 1
ATOM 632 C CA . ILE A 1 79 ? -3.241 -3.803 -4.766 1.00 98.06 79 ILE A CA 1
ATOM 633 C C . ILE A 1 79 ? -2.890 -4.988 -5.669 1.00 98.06 79 ILE A C 1
ATOM 635 O O . ILE A 1 79 ? -2.155 -5.874 -5.238 1.00 98.06 79 ILE A O 1
ATOM 639 N N . VAL A 1 80 ? -3.335 -4.973 -6.929 1.00 97.62 80 VAL A N 1
ATOM 640 C CA . VAL A 1 80 ? -3.043 -6.046 -7.897 1.00 97.62 80 VAL A CA 1
ATOM 641 C C . VAL A 1 80 ? -1.533 -6.222 -8.091 1.00 97.62 80 VAL A C 1
ATOM 643 O O . VAL A 1 80 ? -1.016 -7.340 -8.034 1.00 97.62 80 VAL A O 1
ATOM 646 N N . LEU A 1 81 ? -0.793 -5.120 -8.258 1.00 96.88 81 LEU A N 1
ATOM 647 C CA . LEU A 1 81 ? 0.663 -5.175 -8.416 1.00 96.88 81 LEU A CA 1
ATOM 648 C C . LEU A 1 81 ? 1.360 -5.746 -7.170 1.00 96.88 81 LEU A C 1
ATOM 650 O O . LEU A 1 81 ? 2.323 -6.505 -7.319 1.00 96.88 81 LEU A O 1
ATOM 654 N N . LEU A 1 82 ? 0.884 -5.407 -5.966 1.00 95.88 82 LEU A N 1
ATOM 655 C CA . LEU A 1 82 ? 1.411 -5.943 -4.709 1.00 95.88 82 LEU A CA 1
ATOM 656 C C . LEU A 1 82 ? 1.079 -7.427 -4.522 1.00 95.88 82 LEU A C 1
ATOM 658 O O . LEU A 1 82 ? 1.964 -8.180 -4.120 1.00 95.88 82 LEU A O 1
ATOM 662 N N . ASP A 1 83 ? -0.134 -7.881 -4.850 1.00 95.25 83 ASP A N 1
ATOM 663 C CA . ASP A 1 83 ? -0.483 -9.308 -4.784 1.00 95.25 83 ASP A CA 1
ATOM 664 C C . ASP A 1 83 ? 0.455 -10.144 -5.658 1.00 95.25 83 ASP A C 1
ATOM 666 O O . ASP A 1 83 ? 0.968 -11.182 -5.231 1.00 95.25 83 ASP A O 1
ATOM 670 N N . GLU A 1 84 ? 0.741 -9.680 -6.875 1.00 94.12 84 GLU A N 1
ATOM 671 C CA . GLU A 1 84 ? 1.685 -10.357 -7.762 1.00 94.12 84 GLU A CA 1
ATOM 672 C C . GLU A 1 84 ? 3.104 -10.422 -7.177 1.00 94.12 84 GLU A C 1
ATOM 674 O O . GLU A 1 84 ? 3.833 -11.390 -7.418 1.00 94.12 84 GLU A O 1
ATOM 679 N N . LEU A 1 85 ? 3.508 -9.398 -6.421 1.00 92.75 85 LEU A N 1
ATOM 680 C CA . LEU A 1 85 ? 4.805 -9.346 -5.752 1.00 92.75 85 LEU A CA 1
ATOM 681 C C . LEU A 1 85 ? 4.867 -10.264 -4.528 1.00 92.75 85 LEU A C 1
ATOM 683 O O . LEU A 1 85 ? 5.892 -10.917 -4.335 1.00 92.75 85 LEU A O 1
ATOM 687 N N . VAL A 1 86 ? 3.788 -10.398 -3.748 1.00 89.44 86 VAL A N 1
ATOM 688 C CA . VAL A 1 86 ? 3.732 -11.296 -2.575 1.00 89.44 86 VAL A CA 1
ATOM 689 C C . VAL A 1 86 ? 4.094 -12.734 -2.947 1.00 89.44 86 VAL A C 1
ATOM 691 O O . VAL A 1 86 ? 4.857 -13.379 -2.227 1.00 89.44 86 VAL A O 1
ATOM 694 N N . HIS A 1 87 ? 3.631 -13.219 -4.100 1.00 84.81 87 HIS A N 1
ATOM 695 C CA . HIS A 1 87 ? 3.911 -14.580 -4.570 1.00 84.81 87 HIS A CA 1
ATOM 696 C C . HIS A 1 87 ? 5.340 -14.771 -5.116 1.00 84.81 87 HIS A C 1
ATOM 698 O O . HIS A 1 87 ? 5.789 -15.905 -5.265 1.00 84.81 87 HIS A O 1
ATOM 704 N N . LYS A 1 88 ? 6.057 -13.680 -5.425 1.00 85.00 88 LYS A N 1
ATOM 705 C CA . LYS A 1 88 ? 7.395 -13.682 -6.061 1.00 85.00 88 LYS A CA 1
ATOM 706 C C . LYS A 1 88 ? 8.510 -13.122 -5.158 1.00 85.00 88 LYS A C 1
ATOM 708 O O . LYS A 1 88 ? 9.686 -13.103 -5.549 1.00 85.00 88 LYS A O 1
ATOM 713 N N . GLY A 1 89 ? 8.140 -12.592 -3.996 1.00 80.06 89 GLY A N 1
ATOM 714 C CA . GLY A 1 89 ? 9.025 -11.963 -3.021 1.00 80.06 89 GLY A CA 1
ATOM 715 C C . GLY A 1 89 ? 9.647 -12.960 -2.048 1.00 80.06 89 GLY A C 1
ATOM 716 O O . GLY A 1 89 ? 9.151 -14.070 -1.855 1.00 80.06 89 GLY A O 1
ATOM 717 N N . THR A 1 90 ? 10.742 -12.550 -1.413 1.00 85.19 90 THR A N 1
ATOM 718 C CA . THR A 1 90 ? 11.277 -13.253 -0.242 1.00 85.19 90 THR A CA 1
ATOM 719 C C . THR A 1 90 ? 10.375 -13.024 0.976 1.00 85.19 90 THR A C 1
ATOM 721 O O . THR A 1 90 ? 9.521 -12.137 0.972 1.00 85.19 90 THR A O 1
ATOM 724 N N . LYS A 1 91 ? 10.581 -13.782 2.062 1.00 78.94 91 LYS A N 1
ATOM 725 C CA . LYS A 1 91 ? 9.865 -13.541 3.330 1.00 78.94 91 LYS A CA 1
ATOM 726 C C . LYS A 1 91 ? 10.086 -12.130 3.880 1.00 78.94 91 LYS A C 1
ATOM 728 O O . LYS A 1 91 ? 9.217 -11.624 4.580 1.00 78.94 91 LYS A O 1
ATOM 733 N N . ASP A 1 92 ? 11.229 -11.518 3.583 1.00 79.38 92 ASP A N 1
ATOM 734 C CA . ASP A 1 92 ? 11.530 -10.158 4.024 1.00 79.38 92 ASP A CA 1
ATOM 735 C C . ASP A 1 92 ? 10.788 -9.125 3.173 1.00 79.38 92 ASP A C 1
ATOM 737 O O . ASP A 1 92 ? 10.175 -8.222 3.738 1.00 79.38 92 ASP A O 1
ATOM 741 N N . ASP A 1 93 ? 10.736 -9.316 1.851 1.00 82.38 93 ASP A N 1
ATOM 742 C CA . ASP A 1 93 ? 9.975 -8.446 0.940 1.00 82.38 93 ASP A CA 1
ATOM 743 C C . ASP A 1 93 ? 8.467 -8.487 1.236 1.00 82.38 93 ASP A C 1
ATOM 745 O O . ASP A 1 93 ? 7.777 -7.467 1.231 1.00 82.38 93 ASP A O 1
ATOM 749 N N . GLN A 1 94 ? 7.950 -9.682 1.547 1.00 87.31 94 GLN A N 1
ATOM 750 C CA . GLN A 1 94 ? 6.536 -9.890 1.859 1.00 87.31 94 GLN A CA 1
ATOM 751 C C . GLN A 1 94 ? 6.052 -9.032 3.030 1.00 87.31 94 GLN A C 1
ATOM 753 O O . GLN A 1 94 ? 4.864 -8.723 3.084 1.00 87.31 94 GLN A O 1
ATOM 758 N N . ARG A 1 95 ? 6.938 -8.632 3.952 1.00 90.00 95 ARG A N 1
ATOM 759 C CA . ARG A 1 95 ? 6.559 -7.805 5.105 1.00 90.00 95 ARG A CA 1
ATOM 760 C C . ARG A 1 95 ? 6.009 -6.456 4.654 1.00 90.00 95 ARG A C 1
ATOM 762 O O . ARG A 1 95 ? 4.901 -6.088 5.039 1.00 90.00 95 ARG A O 1
ATOM 769 N N . ASP A 1 96 ? 6.755 -5.776 3.786 1.00 87.19 96 ASP A N 1
ATOM 770 C CA . ASP A 1 96 ? 6.374 -4.471 3.248 1.00 87.19 96 ASP A CA 1
ATOM 771 C C . ASP A 1 96 ? 5.150 -4.611 2.330 1.00 87.19 96 ASP A C 1
ATOM 773 O O . ASP A 1 96 ? 4.210 -3.819 2.404 1.00 87.19 96 ASP A O 1
ATOM 777 N N . TYR A 1 97 ? 5.096 -5.673 1.520 1.00 92.69 97 TYR A N 1
ATOM 778 C CA . TYR A 1 97 ? 3.970 -5.908 0.611 1.00 92.69 97 TYR A CA 1
ATOM 779 C C . TYR A 1 97 ? 2.655 -6.134 1.366 1.00 92.69 97 TYR A C 1
ATOM 781 O O . TYR A 1 97 ? 1.639 -5.532 1.025 1.00 92.69 97 TYR A O 1
ATOM 789 N N . LEU A 1 98 ? 2.668 -6.959 2.418 1.00 94.38 98 LEU A N 1
ATOM 790 C CA . LEU A 1 98 ? 1.493 -7.225 3.254 1.00 94.38 98 LEU A CA 1
ATOM 791 C C . LEU A 1 98 ? 1.019 -5.972 3.992 1.00 94.38 98 LEU A C 1
ATOM 793 O O . LEU A 1 98 ? -0.189 -5.757 4.105 1.00 94.38 98 LEU A O 1
ATOM 797 N N . PHE A 1 99 ? 1.950 -5.142 4.463 1.00 93.56 99 PHE A N 1
ATOM 798 C CA . PHE A 1 99 ? 1.619 -3.884 5.123 1.00 93.56 99 PHE A CA 1
ATOM 799 C C . PHE A 1 99 ? 0.891 -2.924 4.168 1.00 93.56 99 PHE A C 1
ATOM 801 O O . PHE A 1 99 ? -0.192 -2.433 4.487 1.00 93.56 99 PHE A O 1
ATOM 808 N N . TYR A 1 100 ? 1.417 -2.721 2.956 1.00 94.44 100 TYR A N 1
ATOM 809 C CA . TYR A 1 100 ? 0.776 -1.839 1.973 1.00 94.44 100 TYR A CA 1
ATOM 810 C C . TYR A 1 100 ? -0.494 -2.422 1.352 1.00 94.44 100 TYR A C 1
ATOM 812 O O . TYR A 1 100 ? -1.415 -1.662 1.049 1.00 94.44 100 TYR A O 1
ATOM 820 N N . LEU A 1 101 ? -0.608 -3.749 1.242 1.00 96.88 101 LEU A N 1
ATOM 821 C CA . LEU A 1 101 ? -1.878 -4.400 0.917 1.00 96.88 101 LEU A CA 1
ATOM 822 C C . LEU A 1 101 ? -2.936 -4.094 1.977 1.00 96.88 101 LEU A C 1
ATOM 824 O O . LEU A 1 101 ? -4.071 -3.781 1.620 1.00 96.88 101 LEU A O 1
ATOM 828 N N . ALA A 1 102 ? -2.584 -4.143 3.264 1.00 96.81 102 ALA A N 1
ATOM 829 C CA . ALA A 1 102 ? -3.518 -3.811 4.334 1.00 96.81 102 ALA A CA 1
ATOM 830 C C . ALA A 1 102 ? -3.992 -2.349 4.255 1.00 96.81 102 ALA A C 1
ATOM 832 O O . ALA A 1 102 ? -5.191 -2.102 4.372 1.00 96.81 102 ALA A O 1
ATOM 833 N N . ILE A 1 103 ? -3.089 -1.403 3.968 1.00 95.62 103 ILE A N 1
ATOM 834 C CA . ILE A 1 103 ? -3.440 0.014 3.755 1.00 95.62 103 ILE A CA 1
ATOM 835 C C . ILE A 1 103 ? -4.356 0.188 2.539 1.00 95.62 103 ILE A C 1
ATOM 837 O O . ILE A 1 103 ? -5.387 0.851 2.646 1.00 95.62 103 ILE A O 1
ATOM 841 N N . GLY A 1 104 ? -4.010 -0.410 1.396 1.00 97.00 104 GLY A N 1
ATOM 842 C CA . GLY A 1 104 ? -4.814 -0.319 0.175 1.00 97.00 104 GLY A CA 1
ATOM 843 C C . GLY A 1 104 ? -6.235 -0.833 0.376 1.00 97.00 104 GLY A C 1
ATOM 844 O O . GLY A 1 104 ? -7.200 -0.144 0.054 1.00 97.00 104 GLY A O 1
ATOM 845 N N . ASN A 1 105 ? -6.365 -2.013 0.984 1.00 98.00 105 ASN A N 1
ATOM 846 C CA . ASN A 1 105 ? -7.669 -2.597 1.280 1.00 98.00 105 ASN A CA 1
ATOM 847 C C . ASN A 1 105 ? -8.450 -1.761 2.305 1.00 98.00 105 ASN A C 1
ATOM 849 O O . ASN A 1 105 ? -9.636 -1.529 2.106 1.00 98.00 105 ASN A O 1
ATOM 853 N N . TYR A 1 106 ? -7.797 -1.226 3.344 1.00 96.75 106 TYR A N 1
ATOM 854 C CA . TYR A 1 106 ? -8.449 -0.297 4.271 1.00 96.75 106 TYR A CA 1
ATOM 855 C C . TYR A 1 106 ? -8.996 0.944 3.549 1.00 96.75 106 TYR A C 1
ATOM 857 O O . TYR A 1 106 ? -10.138 1.334 3.786 1.00 96.75 106 TYR A O 1
ATOM 865 N N . LYS A 1 107 ? -8.219 1.551 2.640 1.00 95.50 107 LYS A N 1
ATOM 866 C CA . LYS A 1 107 ? -8.654 2.728 1.866 1.00 95.50 107 LYS A CA 1
ATOM 867 C C . LYS A 1 107 ? -9.870 2.445 0.980 1.00 95.50 107 LYS A C 1
ATOM 869 O O . LYS A 1 107 ? -10.692 3.337 0.789 1.00 95.50 107 LYS A O 1
ATOM 874 N N . LEU A 1 108 ? -9.988 1.222 0.464 1.00 96.69 108 LEU A N 1
ATOM 875 C CA . LEU A 1 108 ? -11.141 0.772 -0.322 1.00 96.69 108 LEU A CA 1
ATOM 876 C C . LEU A 1 108 ? -12.296 0.227 0.533 1.00 96.69 108 LEU A C 1
ATOM 878 O O . LEU A 1 108 ? -13.298 -0.200 -0.026 1.00 96.69 108 LEU A O 1
ATOM 882 N N . LYS A 1 109 ? -12.180 0.266 1.869 1.00 96.38 109 LYS A N 1
ATOM 883 C CA . LYS A 1 109 ? -13.126 -0.336 2.829 1.00 96.38 109 LYS A CA 1
ATOM 884 C C . LYS A 1 109 ? -13.252 -1.862 2.734 1.00 96.38 109 LYS A C 1
ATOM 886 O O . LYS A 1 109 ? -14.150 -2.461 3.309 1.00 96.38 109 LYS A O 1
ATOM 891 N N . GLU A 1 110 ? -12.285 -2.517 2.102 1.00 97.12 110 GLU A N 1
ATOM 892 C CA . GLU A 1 110 ? -12.151 -3.975 2.032 1.00 97.12 110 GLU A CA 1
ATOM 893 C C . GLU A 1 110 ? -11.502 -4.516 3.322 1.00 97.12 110 GLU A C 1
ATOM 895 O O . GLU A 1 110 ? -10.430 -5.137 3.322 1.00 97.12 110 GLU A O 1
ATOM 900 N N . TYR A 1 111 ? -12.110 -4.217 4.474 1.00 97.62 111 TYR A N 1
ATOM 901 C CA . TYR A 1 111 ? -11.464 -4.380 5.778 1.00 97.62 111 TYR A CA 1
ATOM 902 C C . TYR A 1 111 ? -11.118 -5.828 6.124 1.00 97.62 111 TYR A C 1
ATOM 904 O O . TYR A 1 111 ? -10.066 -6.069 6.715 1.00 97.62 111 TYR A O 1
ATOM 912 N N . GLU A 1 112 ? -11.943 -6.802 5.734 1.00 97.56 112 GLU A N 1
ATOM 913 C CA . GLU A 1 112 ? -11.657 -8.222 5.978 1.00 97.56 112 GLU A CA 1
ATOM 914 C C . GLU A 1 112 ? -10.349 -8.657 5.311 1.00 97.56 112 GLU A C 1
ATOM 916 O O . GLU A 1 112 ? -9.509 -9.339 5.914 1.00 97.56 112 GLU A O 1
ATOM 921 N N . ARG A 1 113 ? -10.146 -8.215 4.067 1.00 97.56 113 ARG A N 1
ATOM 922 C CA . ARG A 1 113 ? -8.938 -8.513 3.306 1.00 97.56 113 ARG A CA 1
ATOM 923 C C . ARG A 1 113 ? -7.730 -7.794 3.895 1.00 97.56 113 ARG A C 1
ATOM 925 O O . ARG A 1 113 ? -6.690 -8.429 4.086 1.00 97.56 113 ARG A O 1
ATOM 932 N N . GLY A 1 114 ? -7.881 -6.522 4.266 1.00 97.56 114 GLY A N 1
ATOM 933 C CA . GLY A 1 114 ? -6.826 -5.774 4.952 1.00 97.56 114 GLY A CA 1
ATOM 934 C C . GLY A 1 114 ? -6.412 -6.420 6.280 1.00 97.56 114 GLY A C 1
ATOM 935 O O . GLY A 1 114 ? -5.220 -6.587 6.553 1.00 97.56 114 GLY A O 1
ATOM 936 N N . LEU A 1 115 ? -7.390 -6.882 7.065 1.00 97.94 115 LEU A N 1
ATOM 937 C CA . LEU A 1 115 ? -7.172 -7.568 8.338 1.00 97.94 115 LEU A CA 1
ATOM 938 C C . LEU A 1 115 ? -6.442 -8.905 8.155 1.00 97.94 115 LEU A C 1
ATOM 940 O O . LEU A 1 115 ? -5.557 -9.256 8.939 1.00 97.94 115 LEU A O 1
ATOM 944 N N . LYS A 1 116 ? -6.773 -9.659 7.103 1.00 98.00 116 LYS A N 1
ATOM 945 C CA . LYS A 1 116 ? -6.062 -10.898 6.767 1.00 98.00 116 LYS A CA 1
ATOM 946 C C . LYS A 1 116 ? -4.590 -10.623 6.448 1.00 98.00 116 LYS A C 1
ATOM 948 O O . LYS A 1 116 ? -3.725 -11.321 6.977 1.00 98.00 116 LYS A O 1
ATOM 953 N N . CYS A 1 117 ? -4.301 -9.607 5.633 1.00 97.12 117 CYS A N 1
ATOM 954 C CA . CYS A 1 117 ? -2.930 -9.223 5.285 1.00 97.12 117 CYS A CA 1
ATOM 955 C C . CYS A 1 117 ? -2.112 -8.849 6.529 1.00 97.12 117 CYS A C 1
ATOM 957 O O . CYS A 1 117 ? -1.024 -9.396 6.733 1.00 97.12 117 CYS A O 1
ATOM 959 N N . ILE A 1 118 ? -2.652 -7.985 7.396 1.00 96.44 118 ILE A N 1
ATOM 960 C CA . ILE A 1 118 ? -1.906 -7.501 8.564 1.00 96.44 118 ILE A CA 1
ATOM 961 C C . ILE A 1 118 ? -1.659 -8.600 9.604 1.00 96.44 118 ILE A C 1
ATOM 963 O O . ILE A 1 118 ? -0.586 -8.664 10.200 1.00 96.44 118 ILE A O 1
ATOM 967 N N . ARG A 1 119 ? -2.593 -9.546 9.759 1.00 97.00 119 ARG A N 1
ATOM 968 C CA . ARG A 1 119 ? -2.419 -10.703 10.650 1.00 97.00 119 ARG A CA 1
ATOM 969 C C . ARG A 1 119 ? -1.364 -11.687 10.159 1.00 97.00 119 ARG A C 1
ATOM 971 O O . ARG A 1 119 ? -0.671 -12.286 10.979 1.00 97.00 119 ARG A O 1
ATOM 978 N N . ILE A 1 120 ? -1.207 -11.850 8.841 1.00 95.31 120 ILE A N 1
ATOM 979 C CA . ILE A 1 120 ? -0.105 -12.650 8.282 1.00 95.31 120 ILE A CA 1
ATOM 980 C C . ILE A 1 120 ? 1.238 -11.997 8.631 1.00 95.31 120 ILE A C 1
ATOM 982 O O . ILE A 1 120 ? 2.158 -12.704 9.045 1.00 95.31 120 ILE A O 1
ATOM 986 N N . LEU A 1 121 ? 1.341 -10.666 8.525 1.00 92.31 121 LEU A N 1
ATOM 987 C CA . LEU A 1 121 ? 2.538 -9.934 8.945 1.00 92.31 121 LEU A CA 1
ATOM 988 C C . LEU A 1 121 ? 2.811 -10.125 10.447 1.00 92.31 121 LEU A C 1
ATOM 990 O O . LEU A 1 121 ? 3.904 -10.551 10.815 1.00 92.31 121 LEU A O 1
ATOM 994 N N . LEU A 1 122 ? 1.810 -9.910 11.305 1.00 94.12 122 LEU A N 1
ATOM 995 C CA . LEU A 1 122 ? 1.936 -10.044 12.764 1.00 94.12 122 LEU A CA 1
ATOM 996 C C . LEU A 1 122 ? 2.272 -11.466 13.227 1.00 94.12 122 LEU A C 1
ATOM 998 O O . LEU A 1 122 ? 2.950 -11.636 14.235 1.00 94.12 122 LEU A O 1
ATOM 1002 N N . LYS A 1 123 ? 1.861 -12.501 12.485 1.00 94.56 123 LYS A N 1
ATOM 1003 C CA . LYS A 1 123 ? 2.273 -13.884 12.770 1.00 94.56 123 LYS A CA 1
ATOM 1004 C C . LYS A 1 123 ? 3.791 -14.063 12.667 1.00 94.56 123 LYS A C 1
ATOM 1006 O O . LYS A 1 123 ? 4.362 -14.848 13.419 1.00 94.56 123 LYS A O 1
ATOM 1011 N N . ASN A 1 124 ? 4.428 -13.356 11.735 1.00 88.31 124 ASN A N 1
ATOM 1012 C CA . ASN A 1 124 ? 5.874 -13.403 11.530 1.00 88.31 124 ASN A CA 1
ATOM 1013 C C . ASN A 1 124 ? 6.612 -12.373 12.399 1.00 88.31 124 ASN A C 1
ATOM 1015 O O . ASN A 1 124 ? 7.737 -12.630 12.819 1.00 88.31 124 ASN A O 1
ATOM 1019 N N . GLU A 1 125 ? 5.977 -11.233 12.690 1.00 89.00 125 GLU A N 1
ATOM 1020 C CA . GLU A 1 125 ? 6.535 -10.148 13.503 1.00 89.00 125 GLU A CA 1
ATOM 1021 C C . GLU A 1 125 ? 5.564 -9.674 14.602 1.00 89.00 125 GLU A C 1
ATOM 1023 O O . GLU A 1 125 ? 4.996 -8.582 14.505 1.00 89.00 125 GLU A O 1
ATOM 1028 N N . PRO A 1 126 ? 5.389 -10.443 15.693 1.00 91.50 126 PRO A N 1
ATOM 1029 C CA . PRO A 1 126 ? 4.405 -10.113 16.730 1.00 91.50 126 PRO A CA 1
ATOM 1030 C C . PRO A 1 126 ? 4.651 -8.770 17.437 1.00 91.50 126 PRO A C 1
ATOM 1032 O O . PRO A 1 126 ? 3.725 -8.176 17.978 1.00 91.50 126 PRO A O 1
ATOM 1035 N N . GLY A 1 127 ? 5.901 -8.293 17.449 1.00 84.06 127 GLY A N 1
ATOM 1036 C CA . GLY A 1 127 ? 6.307 -7.027 18.069 1.00 84.06 127 GLY A CA 1
ATOM 1037 C C . GLY A 1 127 ? 6.260 -5.813 17.138 1.00 84.06 127 GLY A C 1
ATOM 1038 O O . GLY A 1 127 ? 6.724 -4.742 17.528 1.00 84.06 127 GLY A O 1
ATOM 1039 N N . ASN A 1 128 ? 5.759 -5.957 15.907 1.00 85.38 128 ASN A N 1
ATOM 1040 C CA . ASN A 1 128 ? 5.689 -4.852 14.956 1.00 85.38 128 ASN A CA 1
ATOM 1041 C C . ASN A 1 128 ? 4.571 -3.874 15.360 1.00 85.38 128 ASN A C 1
ATOM 1043 O O . ASN A 1 128 ? 3.391 -4.096 15.086 1.00 85.38 128 ASN A O 1
ATOM 1047 N N . THR A 1 129 ? 4.952 -2.780 16.020 1.00 86.56 129 THR A N 1
ATOM 1048 C CA . THR A 1 129 ? 4.020 -1.772 16.550 1.00 86.56 129 THR A CA 1
ATOM 1049 C C . THR A 1 129 ? 3.174 -1.121 15.459 1.00 86.56 129 THR A C 1
ATOM 1051 O O . THR A 1 129 ? 1.978 -0.931 15.653 1.00 86.56 129 THR A O 1
ATOM 1054 N N . GLN A 1 130 ? 3.750 -0.871 14.282 1.00 84.12 130 GLN A N 1
ATOM 1055 C CA . GLN A 1 130 ? 3.025 -0.307 13.141 1.00 84.12 130 GLN A CA 1
ATOM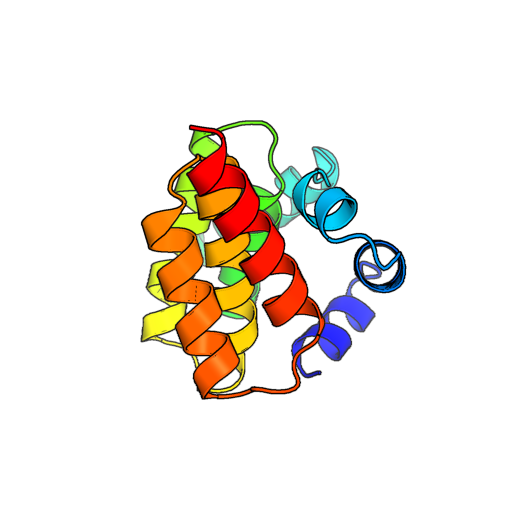 1056 C C . GLN A 1 130 ? 1.931 -1.261 12.658 1.00 84.12 130 GLN A C 1
ATOM 1058 O O . GLN A 1 130 ? 0.798 -0.848 12.426 1.00 84.12 130 GLN A O 1
ATOM 1063 N N . ALA A 1 131 ? 2.240 -2.552 12.539 1.00 89.25 131 ALA A N 1
ATOM 1064 C CA . ALA A 1 131 ? 1.252 -3.541 12.131 1.00 89.25 131 ALA A CA 1
ATOM 1065 C C . ALA A 1 131 ? 0.137 -3.714 13.177 1.00 89.25 131 ALA A C 1
ATOM 1067 O O . ALA A 1 131 ? -1.032 -3.836 12.810 1.00 89.25 131 ALA A O 1
ATOM 1068 N N . LEU A 1 132 ? 0.478 -3.655 14.469 1.00 92.56 132 LEU A N 1
ATOM 1069 C CA . LEU A 1 132 ? -0.497 -3.684 15.564 1.00 92.56 132 LEU A CA 1
ATOM 1070 C C . LEU A 1 132 ? -1.434 -2.471 15.529 1.00 92.56 132 LEU A C 1
ATOM 1072 O O . LEU A 1 132 ? -2.639 -2.611 15.735 1.00 92.56 132 LEU A O 1
ATOM 1076 N N . ASP A 1 133 ? -0.904 -1.279 15.267 1.00 91.56 133 ASP A N 1
ATOM 1077 C CA . ASP A 1 133 ? -1.716 -0.063 15.208 1.00 91.56 133 ASP A CA 1
ATOM 1078 C C . ASP A 1 133 ? -2.625 -0.044 13.972 1.00 91.56 133 ASP A C 1
ATOM 1080 O O . ASP A 1 133 ? -3.793 0.338 14.078 1.00 91.56 133 ASP A O 1
ATOM 1084 N N . LEU A 1 134 ? -2.151 -0.558 12.832 1.00 92.94 134 LEU A N 1
ATOM 1085 C CA . LEU A 1 134 ? -2.985 -0.747 11.644 1.00 92.94 134 LEU A CA 1
ATOM 1086 C C . LEU A 1 134 ? -4.082 -1.800 11.867 1.00 92.94 134 LEU A C 1
ATOM 1088 O O . LEU A 1 134 ? -5.222 -1.579 11.461 1.00 92.94 134 LEU A O 1
ATOM 1092 N N . GLU A 1 135 ? -3.791 -2.904 12.563 1.00 96.50 135 GLU A N 1
ATOM 1093 C CA . GLU A 1 135 ? -4.816 -3.888 12.938 1.00 96.50 135 GLU A CA 1
ATOM 1094 C C . GLU A 1 135 ? -5.918 -3.247 13.795 1.00 96.50 135 GLU A C 1
ATOM 1096 O O . GLU A 1 135 ? -7.105 -3.401 13.488 1.00 96.50 135 GLU A O 1
ATOM 1101 N N . LYS A 1 136 ? -5.549 -2.487 14.836 1.00 95.38 136 LYS A N 1
ATOM 1102 C CA . LYS A 1 136 ? -6.519 -1.769 15.684 1.00 95.38 136 LYS A CA 1
ATOM 1103 C C . LYS A 1 136 ? -7.381 -0.817 14.859 1.00 95.38 136 LYS A C 1
ATOM 1105 O O . LYS A 1 136 ? -8.590 -0.746 15.088 1.00 95.38 136 LYS A O 1
ATOM 1110 N N . LEU A 1 137 ? -6.772 -0.097 13.915 1.00 94.62 137 LEU A N 1
ATOM 1111 C CA . LEU A 1 137 ? -7.471 0.846 13.048 1.00 94.62 137 LEU A CA 1
ATOM 1112 C C . LEU A 1 137 ? -8.495 0.137 12.149 1.00 94.62 137 LEU A C 1
ATOM 1114 O O . LEU A 1 137 ? -9.655 0.549 12.110 1.00 94.62 137 LEU A O 1
ATOM 1118 N N . ILE A 1 138 ? -8.101 -0.966 11.505 1.00 96.25 138 ILE A N 1
ATOM 1119 C CA . ILE A 1 138 ? -8.994 -1.788 10.673 1.00 96.25 138 ILE A CA 1
ATOM 1120 C C . ILE A 1 138 ? -10.156 -2.339 11.512 1.00 96.25 138 ILE A C 1
ATOM 1122 O O . ILE A 1 138 ? -11.317 -2.155 11.155 1.00 96.25 138 ILE A O 1
ATOM 1126 N N . VAL A 1 139 ? -9.874 -2.945 12.671 1.00 96.69 139 VAL A N 1
ATOM 1127 C CA . VAL A 1 139 ? -10.912 -3.506 13.560 1.00 96.69 139 VAL A CA 1
ATOM 1128 C C . VAL A 1 139 ? -11.879 -2.427 14.051 1.00 96.69 139 VAL A C 1
ATOM 1130 O O . VAL A 1 139 ? -13.082 -2.667 14.155 1.00 96.69 139 VAL A O 1
ATOM 1133 N N . LYS A 1 140 ? -11.376 -1.228 14.357 1.00 95.38 140 LYS A N 1
ATOM 1134 C CA . LYS A 1 140 ? -12.206 -0.084 14.752 1.00 95.38 140 LYS A CA 1
ATOM 1135 C C . LYS A 1 140 ? -13.120 0.374 13.614 1.00 95.38 140 LYS A C 1
ATOM 1137 O O . LYS A 1 140 ? -14.251 0.753 13.904 1.00 95.38 140 LYS A O 1
ATOM 1142 N N . ALA A 1 141 ? -12.652 0.351 12.366 1.00 93.94 14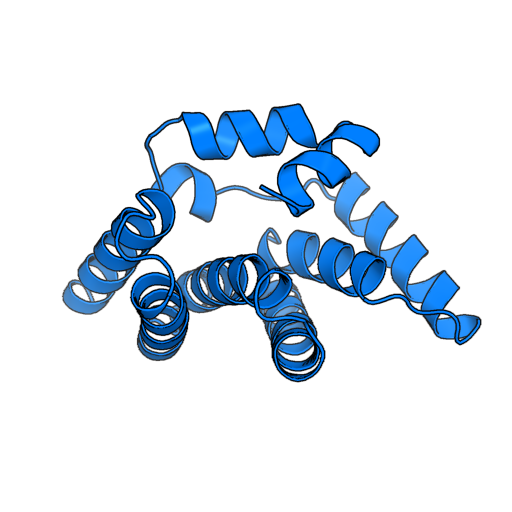1 ALA A N 1
ATOM 1143 C CA . ALA A 1 141 ? -13.459 0.704 11.199 1.00 93.94 141 ALA A CA 1
ATOM 1144 C C . ALA A 1 141 ? -14.563 -0.333 10.931 1.00 93.94 141 ALA A C 1
ATOM 1146 O O . ALA A 1 141 ? -15.716 0.056 10.784 1.00 93.94 141 ALA A O 1
ATOM 1147 N N . MET A 1 142 ? -14.250 -1.631 11.022 1.00 94.56 142 MET A N 1
ATOM 1148 C CA . MET A 1 142 ? -15.231 -2.720 10.859 1.00 94.56 142 MET A CA 1
ATOM 1149 C C . MET A 1 142 ? -16.389 -2.675 11.863 1.00 94.56 142 MET A C 1
ATOM 1151 O O . MET A 1 142 ? -17.470 -3.157 11.570 1.00 94.56 142 MET A O 1
ATOM 1155 N N . ARG A 1 143 ? -16.168 -2.144 13.073 1.00 92.38 143 ARG A N 1
ATOM 1156 C CA . ARG A 1 143 ? -17.222 -2.008 14.100 1.00 92.38 143 ARG A CA 1
ATOM 1157 C C . ARG A 1 143 ? -18.126 -0.791 13.894 1.00 92.38 143 ARG A C 1
ATOM 1159 O O . ARG A 1 143 ? -19.082 -0.625 14.646 1.00 92.38 143 ARG A O 1
ATOM 1166 N N . LYS A 1 144 ? -17.730 0.125 13.008 1.00 85.44 144 LYS A N 1
ATOM 1167 C CA . LYS A 1 144 ? -18.439 1.378 12.724 1.00 85.44 144 LYS A CA 1
ATOM 1168 C C . LYS A 1 144 ? -19.246 1.321 11.427 1.00 85.44 144 LYS A C 1
ATOM 1170 O O . LYS A 1 144 ? -20.036 2.235 11.207 1.00 85.44 144 LYS A O 1
ATOM 1175 N N . GLU A 1 145 ? -19.003 0.315 10.591 1.00 58.75 145 GLU A N 1
ATOM 1176 C CA . GLU A 1 145 ? -19.916 -0.112 9.524 1.00 58.75 145 GLU A CA 1
ATOM 1177 C C . GLU A 1 145 ? -21.046 -0.971 10.093 1.00 58.75 145 GLU A C 1
ATOM 1179 O O . GLU A 1 145 ? -22.171 -0.837 9.567 1.00 58.75 145 GLU A O 1
#